Protein AF-A0A085V3U7-F1 (afdb_monomer_lite)

Foldseek 3Di:
DPVVVVVVVVVVVVVVVCVVPDDQDDDDPVLLVVLLVVQLVCLVVQHARPPDRHVVVLVVLLVVLLVVQCPDDQADVCLVVQLVVCVVVVVVVVNVVSSVSSNVDPDPVVVSSVSSSVSCNVCSVVSSSVVVVVVD

Radius of gyration: 23.43 Å; chains: 1; bounding box: 39×24×80 Å

Organism: Pseudomonas syringae (NCBI:txid317)

pLDDT: mean 88.87, std 10.78, range [48.28, 98.0]

Structure (mmCIF, N/CA/C/O backbone):
data_AF-A0A085V3U7-F1
#
_entry.id   AF-A0A085V3U7-F1
#
loop_
_atom_site.group_PDB
_atom_site.id
_atom_site.type_symbol
_atom_site.label_atom_id
_atom_site.label_alt_id
_atom_site.label_comp_id
_atom_site.label_asym_id
_atom_site.label_entity_id
_atom_site.label_seq_id
_atom_site.pdbx_PDB_ins_code
_atom_site.Cartn_x
_atom_site.Cartn_y
_atom_site.Cartn_z
_atom_site.occupancy
_atom_site.B_iso_or_equiv
_atom_site.auth_seq_id
_atom_site.auth_comp_id
_atom_site.auth_asym_id
_atom_site.auth_atom_id
_atom_site.pdbx_PDB_model_num
ATOM 1 N N . MET A 1 1 ? -6.082 1.809 -60.519 1.00 48.28 1 MET A N 1
ATOM 2 C CA . MET A 1 1 ? -6.281 1.651 -59.061 1.00 48.28 1 MET A CA 1
ATOM 3 C C . MET A 1 1 ? -5.239 0.678 -58.469 1.00 48.28 1 MET A C 1
ATOM 5 O O . MET A 1 1 ? -5.603 -0.206 -57.717 1.00 48.28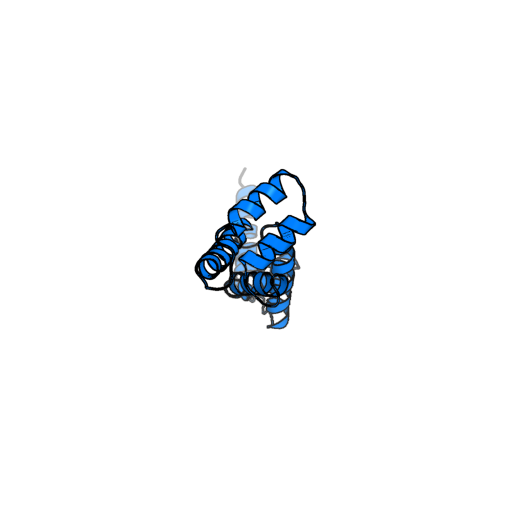 1 MET A O 1
ATOM 9 N N . ILE A 1 2 ? -3.946 0.809 -58.828 1.00 53.94 2 ILE A N 1
ATOM 10 C CA . ILE A 1 2 ? -2.864 -0.147 -58.455 1.00 53.94 2 ILE A CA 1
ATOM 11 C C . ILE A 1 2 ? -1.698 0.565 -57.725 1.00 53.94 2 ILE A C 1
ATOM 13 O O . ILE A 1 2 ? -0.886 -0.069 -57.065 1.00 53.94 2 ILE A O 1
ATOM 17 N N . ALA A 1 3 ? -1.634 1.902 -57.769 1.00 53.88 3 ALA A N 1
ATOM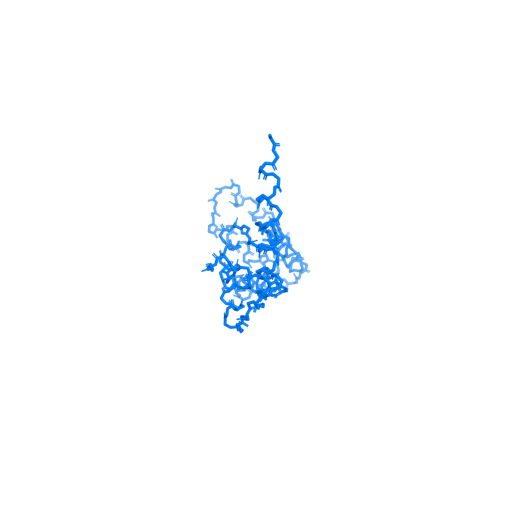 18 C CA . ALA A 1 3 ? -0.540 2.664 -57.163 1.00 53.88 3 ALA A CA 1
ATOM 19 C C . ALA A 1 3 ? -0.554 2.660 -55.617 1.00 53.88 3 ALA A C 1
ATOM 21 O O . ALA A 1 3 ? 0.514 2.700 -55.019 1.00 53.88 3 ALA A O 1
ATOM 22 N N . ASN A 1 4 ? -1.720 2.542 -54.964 1.00 56.16 4 ASN A N 1
ATOM 23 C CA . ASN A 1 4 ? -1.809 2.610 -53.494 1.00 56.16 4 ASN A CA 1
ATOM 24 C C . ASN A 1 4 ? -1.215 1.387 -52.773 1.00 56.16 4 ASN A C 1
ATOM 26 O O . ASN A 1 4 ? -0.616 1.556 -51.720 1.00 56.16 4 ASN A O 1
ATOM 30 N N . GLN A 1 5 ? -1.311 0.176 -53.336 1.00 55.00 5 GLN A N 1
ATOM 31 C CA . GLN A 1 5 ? -0.749 -1.029 -52.698 1.00 55.00 5 GLN A CA 1
ATOM 32 C C . GLN A 1 5 ? 0.783 -1.105 -52.793 1.00 55.00 5 GLN A C 1
ATOM 34 O O . GLN A 1 5 ? 1.422 -1.732 -51.955 1.00 55.00 5 GLN A O 1
ATOM 39 N N . VAL A 1 6 ? 1.388 -0.470 -53.806 1.00 56.28 6 VAL A N 1
ATOM 40 C CA . VAL A 1 6 ? 2.847 -0.502 -54.024 1.00 56.28 6 VAL A CA 1
ATOM 41 C C . VAL A 1 6 ? 3.585 0.499 -53.118 1.00 56.28 6 VAL A C 1
ATOM 43 O O . VAL A 1 6 ? 4.764 0.313 -52.830 1.00 56.28 6 VAL A O 1
ATOM 46 N N . TYR A 1 7 ? 2.916 1.555 -52.655 1.00 58.66 7 TYR A N 1
ATOM 47 C CA . TYR A 1 7 ? 3.490 2.478 -51.669 1.00 58.66 7 TYR A CA 1
ATOM 48 C C . TYR A 1 7 ? 3.435 1.907 -50.244 1.00 58.66 7 TYR A C 1
ATOM 50 O O . TYR A 1 7 ? 4.397 2.069 -49.500 1.00 58.66 7 TYR A O 1
ATOM 58 N N . ASP A 1 8 ? 2.374 1.164 -49.922 1.00 73.50 8 ASP A N 1
ATOM 59 C CA . ASP A 1 8 ? 2.110 0.591 -48.596 1.00 73.50 8 ASP A CA 1
ATOM 60 C C . ASP A 1 8 ? 3.158 -0.456 -48.158 1.00 73.50 8 ASP A C 1
ATOM 62 O O . ASP A 1 8 ? 3.702 -0.404 -47.056 1.00 73.50 8 ASP A O 1
ATOM 66 N N . TRP A 1 9 ? 3.568 -1.368 -49.050 1.00 69.12 9 TRP A N 1
ATOM 67 C CA . TRP A 1 9 ? 4.570 -2.378 -48.669 1.00 69.12 9 TRP A CA 1
ATOM 68 C C . TRP A 1 9 ? 5.961 -1.780 -48.421 1.00 69.12 9 TRP A C 1
ATOM 70 O O . TRP A 1 9 ? 6.690 -2.277 -47.564 1.00 69.12 9 TRP A O 1
ATOM 80 N N . LYS A 1 10 ? 6.346 -0.709 -49.133 1.00 79.00 10 LYS A N 1
ATOM 81 C CA . LYS A 1 10 ? 7.640 -0.042 -48.912 1.00 79.00 10 LYS A CA 1
ATOM 82 C C . LYS A 1 10 ? 7.671 0.667 -47.563 1.00 79.00 10 LYS A C 1
ATOM 84 O O . LYS A 1 10 ? 8.687 0.598 -46.879 1.00 79.00 10 LYS A O 1
ATOM 89 N N . THR A 1 11 ? 6.566 1.300 -47.170 1.00 78.38 11 THR A N 1
ATOM 90 C CA . THR A 1 11 ? 6.435 1.935 -45.854 1.00 78.38 11 THR A CA 1
ATOM 91 C C . THR A 1 11 ? 6.438 0.908 -44.727 1.00 78.38 11 THR A C 1
ATOM 93 O O . THR A 1 11 ? 7.174 1.086 -43.762 1.00 78.38 11 THR A O 1
ATOM 96 N N . LEU A 1 12 ? 5.717 -0.209 -44.881 1.00 78.88 12 LEU A N 1
ATOM 97 C CA . LEU A 1 12 ? 5.714 -1.298 -43.897 1.00 78.88 12 LEU A CA 1
ATOM 98 C C . LEU A 1 12 ? 7.095 -1.949 -43.751 1.00 78.88 12 LEU A C 1
ATOM 100 O O . LEU A 1 12 ? 7.541 -2.207 -42.640 1.00 78.88 12 LEU A O 1
ATOM 104 N N . THR A 1 13 ? 7.804 -2.165 -44.863 1.00 83.88 13 THR A N 1
ATOM 105 C CA . THR A 1 13 ? 9.149 -2.764 -44.836 1.00 83.88 13 THR A CA 1
ATOM 106 C C . THR A 1 13 ? 10.171 -1.827 -44.191 1.00 83.88 13 THR A C 1
ATOM 108 O O . THR A 1 13 ? 11.026 -2.289 -43.443 1.00 83.88 13 THR A O 1
ATOM 111 N N . SER A 1 14 ? 10.082 -0.515 -44.448 1.00 82.75 14 SER A N 1
ATOM 112 C CA . SER A 1 14 ? 10.954 0.481 -43.809 1.00 82.75 14 SER A CA 1
ATOM 113 C C . SER A 1 14 ? 10.708 0.554 -42.304 1.00 82.75 14 SER A C 1
ATOM 115 O O . SER A 1 14 ? 11.660 0.500 -41.536 1.00 82.75 14 SER A O 1
ATOM 117 N N . ALA A 1 15 ? 9.439 0.598 -41.881 1.00 79.62 15 ALA A N 1
ATOM 118 C CA . ALA A 1 15 ? 9.073 0.607 -40.467 1.00 79.62 15 ALA A CA 1
ATOM 119 C C . ALA A 1 15 ? 9.525 -0.676 -39.748 1.00 79.62 15 ALA A C 1
ATOM 121 O O . ALA A 1 15 ? 10.058 -0.607 -38.645 1.00 79.62 15 ALA A O 1
ATOM 122 N N . GLN A 1 16 ? 9.376 -1.840 -40.393 1.00 81.44 16 GLN A N 1
ATOM 123 C CA . GLN A 1 16 ? 9.862 -3.111 -39.854 1.00 81.44 16 GLN A CA 1
ATOM 124 C C . GLN A 1 16 ? 11.389 -3.120 -39.721 1.00 81.44 16 GLN A C 1
ATOM 126 O O . GLN A 1 16 ? 11.908 -3.505 -38.683 1.00 81.44 16 GLN A O 1
ATOM 131 N N . PHE A 1 17 ? 12.113 -2.655 -40.742 1.00 84.44 17 PHE A N 1
ATOM 132 C CA . PHE A 1 17 ? 13.573 -2.578 -40.708 1.00 84.44 17 PHE A CA 1
ATOM 133 C C . PHE A 1 17 ? 14.076 -1.612 -39.626 1.00 84.44 17 PHE A C 1
ATOM 135 O O . PHE A 1 17 ? 15.058 -1.904 -38.951 1.00 84.44 17 PHE A O 1
ATOM 142 N N . GLU A 1 18 ? 13.420 -0.468 -39.441 1.00 81.44 18 GLU A N 1
ATOM 143 C CA . GLU A 1 18 ? 13.749 0.474 -38.366 1.00 81.44 18 GLU A CA 1
ATOM 144 C C . GLU A 1 18 ? 13.487 -0.126 -36.982 1.00 81.44 18 GLU A C 1
ATOM 146 O O . GLU A 1 18 ? 14.317 0.032 -36.088 1.00 81.44 18 GLU A O 1
ATOM 151 N N . TYR A 1 19 ? 12.379 -0.853 -36.814 1.00 77.06 19 TYR A N 1
ATOM 152 C CA . TYR A 1 19 ? 12.062 -1.550 -35.569 1.00 77.06 19 TYR A CA 1
ATOM 153 C C . TYR A 1 19 ? 13.073 -2.666 -35.265 1.00 77.06 19 TYR A C 1
ATOM 155 O O . TYR A 1 19 ? 13.622 -2.713 -34.168 1.00 77.06 19 TYR A O 1
ATOM 163 N N . ASP A 1 20 ? 13.391 -3.508 -36.253 1.00 81.00 20 ASP A N 1
ATOM 164 C CA . ASP A 1 20 ? 14.322 -4.635 -36.111 1.00 81.00 20 ASP A CA 1
ATOM 165 C C . ASP A 1 20 ? 15.766 -4.185 -35.816 1.00 81.00 20 ASP A C 1
ATOM 167 O O . ASP A 1 20 ? 16.525 -4.918 -35.183 1.00 81.00 20 ASP A O 1
ATOM 171 N N . ASN A 1 21 ? 16.159 -2.985 -36.265 1.00 83.38 21 ASN A N 1
ATOM 172 C CA . ASN A 1 21 ? 17.490 -2.413 -36.023 1.00 83.38 21 ASN A CA 1
ATOM 173 C C . ASN A 1 21 ? 17.537 -1.428 -34.847 1.00 83.38 21 ASN A C 1
ATOM 175 O O . ASN A 1 21 ? 18.607 -0.879 -34.557 1.00 83.38 21 ASN A O 1
ATOM 179 N N . ARG A 1 22 ? 16.411 -1.174 -34.167 1.00 78.38 22 ARG A N 1
ATOM 180 C CA . ARG A 1 22 ? 16.399 -0.325 -32.974 1.00 78.38 22 ARG A CA 1
ATOM 181 C C . ARG A 1 22 ? 17.154 -1.049 -31.865 1.00 78.38 22 ARG A C 1
ATOM 183 O O . ARG A 1 22 ? 16.813 -2.166 -31.482 1.00 78.38 22 ARG A O 1
ATOM 190 N N . LEU A 1 23 ? 18.201 -0.412 -31.348 1.00 76.25 23 LEU A N 1
ATOM 191 C CA . LEU A 1 23 ? 18.893 -0.930 -30.174 1.00 76.25 23 LEU A CA 1
ATOM 192 C C . LEU A 1 23 ? 17.934 -0.883 -28.974 1.00 76.25 23 LEU A C 1
ATOM 194 O O . LEU A 1 23 ? 17.193 0.096 -28.840 1.00 76.25 23 LEU A O 1
ATOM 198 N N . PRO A 1 24 ? 17.935 -1.909 -28.105 1.00 73.75 24 PRO A N 1
ATOM 199 C CA . PRO A 1 24 ? 17.122 -1.884 -26.899 1.00 73.75 24 PRO A CA 1
ATOM 200 C C . PRO A 1 24 ? 17.516 -0.686 -26.036 1.00 73.75 24 PRO A C 1
ATOM 202 O O . PRO A 1 24 ? 18.703 -0.372 -25.902 1.00 73.75 24 PRO A O 1
ATOM 205 N N . VAL A 1 25 ? 16.519 -0.029 -25.442 1.00 77.56 25 VAL A N 1
ATOM 206 C CA . VAL A 1 25 ? 16.767 1.044 -24.480 1.00 77.56 25 VAL A CA 1
ATOM 207 C C . VAL A 1 25 ? 17.475 0.439 -23.269 1.00 77.56 25 VAL A C 1
ATOM 209 O O . VAL A 1 25 ? 16.979 -0.500 -22.644 1.00 77.56 25 VAL A O 1
ATOM 212 N N . VAL A 1 26 ? 18.665 0.956 -22.963 1.00 78.50 26 VAL A N 1
ATOM 213 C CA . VAL A 1 26 ? 19.428 0.572 -21.775 1.00 78.50 26 VAL A CA 1
ATOM 214 C C . VAL A 1 26 ? 19.127 1.593 -20.689 1.00 78.50 26 VAL A C 1
ATOM 216 O O . VAL A 1 26 ? 19.469 2.764 -20.821 1.00 78.50 26 VAL A O 1
ATOM 219 N N . ILE A 1 27 ? 18.482 1.126 -19.633 1.00 80.94 27 ILE A N 1
ATOM 220 C CA . ILE A 1 27 ? 18.214 1.870 -18.403 1.00 80.94 27 ILE A CA 1
ATOM 221 C C . ILE A 1 27 ? 19.229 1.474 -17.336 1.00 80.94 27 ILE A C 1
ATOM 223 O O . ILE A 1 27 ? 19.749 0.355 -17.346 1.00 80.94 27 ILE A O 1
ATOM 227 N N . ASP A 1 28 ? 19.516 2.408 -16.438 1.00 86.12 28 ASP A N 1
ATOM 228 C CA . ASP A 1 28 ? 20.344 2.174 -15.264 1.00 86.12 28 ASP A CA 1
ATOM 229 C C . ASP A 1 28 ? 19.486 1.878 -14.020 1.00 86.12 28 ASP A C 1
ATOM 231 O O . ASP A 1 28 ? 18.262 2.030 -14.021 1.00 86.12 28 ASP A O 1
ATOM 235 N N . ASP A 1 29 ? 20.145 1.485 -12.929 1.00 87.31 29 ASP A N 1
ATOM 236 C CA . ASP A 1 29 ? 19.492 1.226 -11.639 1.00 87.31 29 ASP A CA 1
ATOM 237 C C . ASP A 1 29 ? 18.795 2.474 -11.062 1.00 87.31 29 ASP A C 1
ATOM 239 O O . ASP A 1 29 ? 17.945 2.364 -10.177 1.00 87.31 29 ASP A O 1
ATOM 243 N N . THR A 1 30 ? 19.174 3.675 -11.509 1.00 90.44 30 THR A N 1
ATOM 244 C CA . THR A 1 30 ? 18.580 4.934 -11.044 1.00 90.44 30 THR A CA 1
ATOM 245 C C . THR A 1 30 ? 17.170 5.078 -11.601 1.00 90.44 30 THR A C 1
ATOM 247 O O . THR A 1 30 ? 16.244 5.329 -10.833 1.00 90.44 30 THR A O 1
ATOM 250 N N . ALA A 1 31 ? 16.992 4.823 -12.898 1.00 89.81 31 ALA A N 1
ATOM 251 C CA . ALA A 1 31 ? 15.689 4.841 -13.553 1.00 89.81 31 ALA A CA 1
ATOM 252 C C . ALA A 1 31 ? 14.724 3.800 -12.956 1.00 89.81 31 ALA A C 1
ATOM 254 O O . ALA A 1 31 ? 13.543 4.090 -12.767 1.00 89.81 31 ALA A O 1
ATOM 255 N N . GLU A 1 32 ? 15.220 2.609 -12.598 1.00 92.56 32 GLU A N 1
ATOM 256 C CA . GLU A 1 32 ? 14.409 1.588 -11.919 1.00 92.56 32 GLU A CA 1
ATOM 257 C C . GLU A 1 32 ? 13.917 2.070 -10.546 1.00 92.56 32 GLU A C 1
ATOM 259 O O . GLU A 1 32 ? 12.731 1.952 -10.231 1.00 92.56 32 GLU A O 1
ATOM 264 N N . ARG A 1 33 ? 14.803 2.670 -9.738 1.00 93.25 33 ARG A N 1
ATOM 265 C CA . ARG A 1 33 ? 14.438 3.218 -8.420 1.00 93.25 33 ARG A CA 1
ATOM 266 C C . ARG A 1 33 ? 13.463 4.383 -8.525 1.00 93.25 33 ARG A C 1
ATOM 268 O O . ARG A 1 33 ? 12.538 4.461 -7.721 1.00 93.25 33 ARG A O 1
ATOM 275 N N . GLU A 1 34 ? 13.660 5.277 -9.489 1.00 93.94 34 GLU A N 1
ATOM 276 C CA . GLU A 1 34 ? 12.748 6.398 -9.725 1.00 93.94 34 GLU A CA 1
ATOM 277 C C . GLU A 1 34 ? 11.363 5.910 -10.145 1.00 93.94 34 GLU A C 1
ATOM 279 O O . GLU A 1 34 ? 10.358 6.399 -9.627 1.00 93.94 34 GLU A O 1
ATOM 284 N N . TRP A 1 35 ? 11.291 4.901 -11.019 1.00 94.56 35 TRP A N 1
ATOM 285 C CA . TRP A 1 35 ? 10.018 4.296 -11.400 1.00 94.56 35 TRP A CA 1
ATOM 286 C C . TRP A 1 35 ? 9.290 3.698 -10.189 1.00 94.56 35 TRP A C 1
ATOM 288 O O . TRP A 1 35 ? 8.105 3.974 -9.995 1.00 94.56 35 TRP A O 1
ATOM 298 N N . VAL A 1 36 ? 9.996 2.950 -9.330 1.00 95.75 36 VAL A N 1
ATOM 299 C CA . VAL A 1 36 ? 9.412 2.394 -8.096 1.00 95.75 36 VAL A CA 1
ATOM 300 C C . VAL A 1 36 ? 8.941 3.507 -7.163 1.00 95.75 36 VAL A C 1
ATOM 302 O O . VAL A 1 36 ? 7.804 3.459 -6.704 1.00 95.75 36 VAL A O 1
ATOM 305 N N . ALA A 1 37 ? 9.760 4.531 -6.912 1.00 95.94 37 ALA A N 1
ATOM 306 C CA . ALA A 1 37 ? 9.396 5.641 -6.030 1.00 95.94 37 ALA A CA 1
ATOM 307 C C . ALA A 1 37 ? 8.134 6.374 -6.517 1.00 95.94 37 ALA A C 1
ATOM 309 O O . ALA A 1 37 ? 7.219 6.632 -5.734 1.00 95.94 37 ALA A O 1
ATOM 310 N N . ASN A 1 38 ? 8.041 6.637 -7.822 1.00 95.19 38 ASN A N 1
ATOM 311 C CA . ASN A 1 38 ? 6.856 7.243 -8.427 1.00 95.19 38 ASN A CA 1
ATOM 312 C C . ASN A 1 38 ? 5.632 6.317 -8.357 1.00 95.19 38 ASN A C 1
ATOM 314 O O . ASN A 1 38 ? 4.510 6.787 -8.169 1.00 95.19 38 ASN A O 1
ATOM 318 N N . GLY A 1 39 ? 5.824 5.006 -8.519 1.00 96.06 39 GLY A N 1
ATOM 319 C CA . GLY A 1 39 ? 4.763 4.011 -8.376 1.00 96.06 39 GLY A CA 1
ATOM 320 C C . GLY A 1 39 ? 4.223 3.925 -6.946 1.00 96.06 39 GLY A C 1
ATOM 321 O O . GLY A 1 39 ? 3.012 3.855 -6.755 1.00 96.06 39 GLY A O 1
ATOM 322 N N . VAL A 1 40 ? 5.097 3.996 -5.936 1.00 97.25 40 VAL A N 1
ATOM 323 C CA . VAL A 1 40 ? 4.700 4.015 -4.519 1.00 97.25 40 VAL A CA 1
ATOM 324 C C . VAL A 1 40 ? 3.779 5.200 -4.244 1.00 97.25 40 VAL A C 1
ATOM 326 O O . VAL A 1 40 ? 2.693 5.014 -3.700 1.00 97.25 40 VAL A O 1
ATOM 329 N N . GLU A 1 41 ? 4.163 6.406 -4.666 1.00 97.12 41 GLU A N 1
ATOM 330 C CA . GLU A 1 41 ? 3.342 7.601 -4.448 1.00 97.12 41 GLU A CA 1
ATOM 331 C C . GLU A 1 41 ? 1.988 7.517 -5.174 1.00 97.12 41 GLU A C 1
ATOM 333 O O . GLU A 1 41 ? 0.966 7.904 -4.609 1.00 97.12 41 GLU A O 1
ATOM 338 N N . GLN A 1 42 ? 1.938 6.936 -6.378 1.00 96.12 42 GLN A N 1
ATOM 339 C CA . GLN A 1 42 ? 0.675 6.676 -7.081 1.00 96.12 42 GLN A CA 1
ATOM 340 C C . GLN A 1 42 ? -0.247 5.736 -6.291 1.00 96.12 42 GLN A C 1
ATOM 342 O O . GLN A 1 42 ? -1.421 6.060 -6.093 1.00 96.12 42 GLN A O 1
ATOM 347 N N . LEU A 1 43 ? 0.276 4.617 -5.781 1.00 96.94 43 LEU A N 1
ATOM 348 C CA . LEU A 1 43 ? -0.508 3.663 -4.990 1.00 96.94 43 LEU A CA 1
ATOM 349 C C . LEU A 1 43 ? -1.016 4.288 -3.685 1.00 96.94 43 LEU A C 1
ATOM 351 O O . LEU A 1 43 ? -2.178 4.096 -3.324 1.00 96.94 43 LEU A O 1
ATOM 355 N N . LEU A 1 44 ? -0.191 5.090 -3.005 1.00 96.19 44 LEU A N 1
ATOM 356 C CA . LEU A 1 44 ? -0.603 5.821 -1.800 1.00 96.19 44 LEU A CA 1
ATOM 357 C C . LEU A 1 44 ? -1.707 6.853 -2.080 1.00 96.19 44 LEU A C 1
ATOM 359 O O . LEU A 1 44 ? -2.545 7.107 -1.215 1.00 96.19 44 LEU A O 1
ATOM 363 N N . MET A 1 45 ? -1.741 7.428 -3.285 1.00 95.81 45 MET A N 1
ATOM 364 C CA . MET A 1 45 ? -2.805 8.335 -3.733 1.00 95.81 45 MET A CA 1
ATOM 365 C C . MET A 1 45 ? -4.070 7.610 -4.219 1.00 95.81 45 MET A C 1
ATOM 367 O O . MET A 1 45 ? -5.063 8.271 -4.531 1.00 95.81 45 MET A O 1
ATOM 371 N N . GLY A 1 46 ? -4.067 6.276 -4.275 1.00 94.50 46 GLY A N 1
ATOM 372 C CA . GLY A 1 46 ? -5.202 5.492 -4.760 1.00 94.50 46 GLY A CA 1
ATOM 373 C C . GLY A 1 46 ? -5.251 5.315 -6.279 1.00 94.50 46 GLY A C 1
ATOM 374 O O . GLY A 1 46 ? -6.321 5.034 -6.817 1.00 94.50 46 GLY A O 1
ATOM 375 N N . ALA A 1 47 ? -4.133 5.525 -6.977 1.00 95.62 47 ALA A N 1
ATOM 376 C CA . ALA A 1 47 ? -4.028 5.364 -8.422 1.00 95.62 47 ALA A CA 1
ATOM 377 C C . ALA A 1 47 ? -3.404 4.013 -8.799 1.00 95.62 47 ALA A C 1
ATOM 379 O O . ALA A 1 47 ? -2.579 3.465 -8.068 1.00 95.62 47 ALA A O 1
ATOM 380 N N . ASP A 1 48 ? -3.785 3.496 -9.966 1.00 95.19 48 ASP A N 1
ATOM 381 C CA . ASP A 1 48 ? -3.105 2.359 -10.584 1.00 95.19 48 ASP A CA 1
ATOM 382 C C . ASP A 1 48 ? -1.743 2.796 -11.135 1.00 95.19 48 ASP A C 1
ATOM 384 O O . ASP A 1 48 ? -1.595 3.918 -11.620 1.00 95.19 48 ASP A O 1
ATOM 388 N N . VAL A 1 49 ? -0.768 1.887 -11.117 1.00 92.19 49 VAL A N 1
ATOM 389 C CA . VAL A 1 49 ? 0.539 2.101 -11.744 1.00 92.19 49 VAL A CA 1
ATOM 390 C C . VAL A 1 49 ? 0.533 1.472 -13.134 1.00 92.19 49 VAL A C 1
ATOM 392 O O . VAL A 1 49 ? 0.042 0.354 -13.347 1.00 92.19 49 VAL A O 1
ATOM 395 N N . GLU A 1 50 ? 1.102 2.186 -14.103 1.00 75.94 50 GLU A N 1
ATOM 396 C CA . GLU A 1 50 ? 1.306 1.664 -15.452 1.00 75.94 50 GLU A CA 1
ATOM 397 C C . GLU A 1 50 ? 2.030 0.306 -15.404 1.00 75.94 50 GLU A C 1
ATOM 399 O O . GLU A 1 50 ? 2.913 0.090 -14.580 1.00 75.94 50 GLU A O 1
ATOM 404 N N . ARG A 1 51 ? 1.656 -0.624 -16.297 1.00 71.69 51 ARG A N 1
ATOM 405 C CA . ARG A 1 51 ? 2.115 -2.037 -16.335 1.00 71.69 51 ARG A CA 1
ATOM 406 C C . ARG A 1 51 ? 1.435 -3.007 -15.354 1.00 71.69 51 ARG A C 1
ATOM 408 O O . ARG A 1 51 ? 1.896 -4.136 -15.206 1.00 71.69 51 ARG A O 1
ATOM 415 N N . GLY A 1 52 ? 0.262 -2.654 -14.825 1.00 69.88 52 GLY A N 1
ATOM 416 C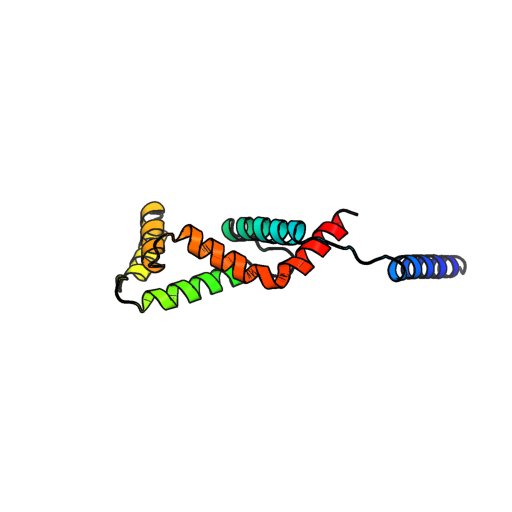 CA . GLY A 1 52 ? -0.712 -3.636 -14.320 1.00 69.88 52 GLY A CA 1
ATOM 417 C C . GLY A 1 52 ? -0.648 -3.923 -12.821 1.00 69.88 52 GLY A C 1
ATOM 418 O O . GLY A 1 52 ? -1.299 -4.862 -12.358 1.00 69.88 52 GLY A O 1
ATOM 419 N N . VAL A 1 53 ? 0.091 -3.113 -12.059 1.00 89.00 53 VAL A N 1
ATOM 420 C CA . VAL A 1 53 ? -0.048 -3.077 -10.601 1.00 89.00 53 VAL A CA 1
ATOM 421 C C . VAL A 1 53 ? -1.204 -2.141 -10.274 1.00 89.00 53 VAL A C 1
ATOM 423 O O . VAL A 1 53 ? -1.081 -0.922 -10.357 1.00 89.00 53 VAL A O 1
ATOM 426 N N . THR A 1 54 ? -2.354 -2.729 -9.958 1.00 94.31 54 THR A N 1
ATOM 427 C CA . THR A 1 54 ? -3.555 -1.972 -9.606 1.00 94.31 54 THR A CA 1
ATOM 428 C C . THR A 1 54 ? -3.556 -1.598 -8.132 1.00 94.31 54 THR A C 1
ATOM 430 O O . THR A 1 54 ? -3.011 -2.323 -7.293 1.00 94.31 54 THR A O 1
ATOM 433 N N . TYR A 1 55 ? -4.251 -0.511 -7.807 1.00 95.88 55 TYR A N 1
ATOM 434 C CA . TYR A 1 55 ? -4.514 -0.125 -6.427 1.00 95.88 55 TYR A CA 1
ATOM 435 C C . TYR A 1 55 ? -5.207 -1.251 -5.650 1.00 95.88 55 TYR A C 1
ATOM 437 O O . TYR A 1 55 ? -4.859 -1.518 -4.507 1.00 95.88 55 TYR A O 1
ATOM 445 N N . GLU A 1 56 ? -6.122 -1.983 -6.289 1.00 96.50 56 GLU A N 1
ATOM 446 C CA . GLU A 1 56 ? -6.794 -3.127 -5.663 1.00 96.50 56 GLU A CA 1
ATOM 447 C C . GLU A 1 56 ? -5.801 -4.219 -5.238 1.00 96.50 56 GLU A C 1
ATOM 449 O O . GLU A 1 56 ? -5.900 -4.767 -4.145 1.00 96.50 56 GLU A O 1
ATOM 454 N N . ARG A 1 57 ? -4.796 -4.525 -6.069 1.00 95.62 57 ARG A N 1
ATOM 455 C CA . ARG A 1 57 ? -3.774 -5.523 -5.724 1.00 95.62 57 ARG A CA 1
ATOM 456 C C . ARG A 1 57 ? -2.907 -5.057 -4.556 1.00 95.62 57 ARG A C 1
ATOM 458 O O . ARG A 1 57 ? -2.484 -5.876 -3.744 1.00 95.62 57 ARG A O 1
ATOM 465 N N . PHE A 1 58 ? -2.652 -3.757 -4.480 1.00 97.56 58 PHE A N 1
ATOM 466 C CA . PHE A 1 58 ? -1.974 -3.150 -3.345 1.00 97.56 58 PHE A CA 1
ATOM 467 C C . PHE A 1 58 ? -2.827 -3.200 -2.072 1.00 97.56 58 PHE A C 1
ATOM 469 O O . PHE A 1 58 ? -2.321 -3.617 -1.035 1.00 97.56 58 PHE A O 1
ATOM 476 N N . ALA A 1 59 ? -4.121 -2.881 -2.156 1.00 97.50 59 ALA A N 1
ATOM 477 C CA . ALA A 1 59 ? -5.052 -2.996 -1.037 1.00 97.50 59 ALA A CA 1
ATOM 478 C C . ALA A 1 59 ? -5.122 -4.435 -0.501 1.00 97.50 59 ALA A C 1
ATOM 480 O O . ALA A 1 59 ? -5.044 -4.626 0.706 1.00 97.50 59 ALA A O 1
ATOM 481 N N . VAL A 1 60 ? -5.148 -5.444 -1.383 1.00 97.69 60 VAL A N 1
ATOM 482 C CA . VAL A 1 60 ? -5.069 -6.862 -0.986 1.00 97.69 60 VAL A CA 1
ATOM 483 C C . VAL A 1 60 ? -3.771 -7.174 -0.234 1.00 97.69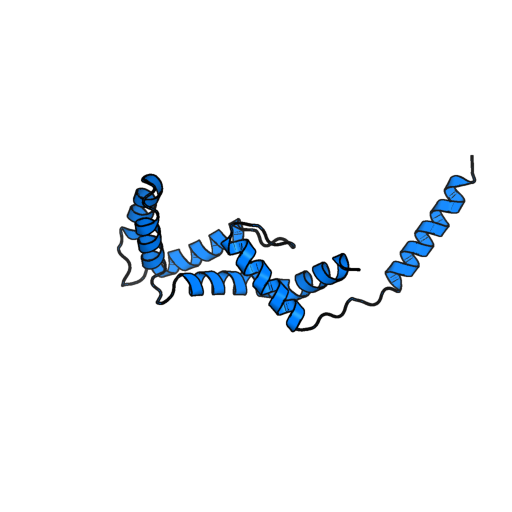 60 VAL A C 1
ATOM 485 O O . VAL A 1 60 ? -3.811 -7.852 0.784 1.00 97.69 60 VAL A O 1
ATOM 488 N N . ALA A 1 61 ? -2.621 -6.661 -0.682 1.00 97.25 61 ALA A N 1
ATOM 489 C CA . ALA A 1 61 ? -1.353 -6.887 0.017 1.00 97.25 61 ALA A CA 1
ATOM 490 C C . ALA A 1 61 ? -1.314 -6.214 1.405 1.00 97.25 61 ALA A C 1
ATOM 492 O O . ALA A 1 61 ? -0.738 -6.760 2.346 1.00 97.25 61 ALA A O 1
ATOM 493 N N . VAL A 1 62 ? -1.941 -5.041 1.544 1.00 97.12 62 VAL A N 1
ATOM 494 C CA . VAL A 1 62 ? -2.118 -4.369 2.841 1.00 97.12 62 VAL A CA 1
ATOM 495 C C . VAL A 1 62 ? -3.083 -5.150 3.736 1.00 97.12 62 VAL A C 1
ATOM 497 O O . VAL A 1 62 ? -2.817 -5.282 4.930 1.00 97.12 62 VAL A O 1
ATOM 500 N N . ASP A 1 63 ? -4.166 -5.692 3.177 1.00 96.25 63 ASP A N 1
ATOM 501 C CA . ASP A 1 63 ? -5.112 -6.552 3.890 1.00 96.25 63 ASP A CA 1
ATOM 502 C C . ASP A 1 63 ? -4.425 -7.818 4.410 1.00 96.25 63 ASP A C 1
ATOM 504 O O . ASP A 1 63 ? -4.580 -8.137 5.586 1.00 96.25 63 ASP A O 1
ATOM 508 N N . ASP A 1 64 ? -3.638 -8.503 3.577 1.00 96.31 64 ASP A N 1
ATOM 509 C CA . ASP A 1 64 ? -2.885 -9.699 3.970 1.00 96.31 64 ASP A CA 1
ATOM 510 C C . ASP A 1 64 ? -1.951 -9.386 5.149 1.00 96.31 64 ASP A C 1
ATOM 512 O O . ASP A 1 64 ? -2.001 -10.065 6.177 1.00 96.31 64 ASP A O 1
ATOM 516 N N . PHE A 1 65 ? -1.181 -8.296 5.054 1.00 95.50 65 PHE A N 1
ATOM 517 C CA . PHE A 1 65 ? -0.325 -7.837 6.148 1.00 95.50 65 PHE A CA 1
ATOM 518 C C . PHE A 1 65 ? -1.133 -7.522 7.414 1.00 95.50 65 PHE A C 1
ATOM 520 O O . PHE A 1 65 ? -0.804 -7.994 8.498 1.00 95.50 65 PHE A O 1
ATOM 527 N N . ALA A 1 66 ? -2.229 -6.767 7.306 1.00 94.81 66 ALA A N 1
ATOM 528 C CA . ALA A 1 66 ? -3.075 -6.459 8.455 1.00 94.81 66 ALA A CA 1
ATOM 529 C C . ALA A 1 66 ? -3.670 -7.732 9.083 1.00 94.81 66 ALA A C 1
ATOM 531 O O . ALA A 1 66 ? -3.698 -7.858 10.305 1.00 94.81 66 ALA A O 1
ATOM 532 N N . MET A 1 67 ? -4.124 -8.697 8.281 1.00 93.31 67 MET A N 1
ATOM 533 C CA . MET A 1 67 ? -4.696 -9.954 8.770 1.00 93.31 67 MET A CA 1
ATOM 534 C C . MET A 1 67 ? -3.685 -10.802 9.543 1.00 93.31 67 MET A C 1
ATOM 536 O O . MET A 1 67 ? -4.064 -11.400 10.552 1.00 93.31 67 MET A O 1
ATOM 540 N N . GLU A 1 68 ? -2.419 -10.826 9.121 1.00 92.81 68 GLU A N 1
ATOM 541 C CA . GLU A 1 68 ? -1.338 -11.475 9.874 1.00 92.81 68 GLU A CA 1
ATOM 542 C C . GLU A 1 68 ? -1.187 -10.861 11.275 1.00 92.81 68 GLU A C 1
ATOM 544 O O . GLU A 1 68 ? -1.076 -11.582 12.269 1.00 92.81 68 GLU A O 1
ATOM 549 N N . GLN A 1 69 ? -1.291 -9.535 11.369 1.00 93.00 69 GLN A N 1
ATOM 550 C CA . GLN A 1 69 ? -1.142 -8.787 12.618 1.00 93.00 69 GLN A CA 1
ATOM 551 C C . GLN A 1 69 ? -2.371 -8.885 13.533 1.00 93.00 69 GLN A C 1
ATOM 553 O O . GLN A 1 69 ? -2.235 -8.947 14.755 1.00 93.00 69 GLN A O 1
ATOM 558 N N . LEU A 1 70 ? -3.584 -8.949 12.971 1.00 90.44 70 LEU A N 1
ATOM 559 C CA . LEU A 1 70 ? -4.835 -9.078 13.732 1.00 90.44 70 LEU A CA 1
ATOM 560 C C . LEU A 1 70 ? -4.897 -10.360 14.586 1.00 90.44 70 LEU A C 1
ATOM 562 O O . LEU A 1 70 ? -5.684 -10.424 15.534 1.00 90.44 70 LEU A O 1
ATOM 566 N N . GLY A 1 71 ? -4.100 -11.379 14.249 1.00 83.62 71 GLY A N 1
ATOM 567 C CA . GLY A 1 71 ? -3.965 -12.613 15.024 1.00 83.62 71 GLY A CA 1
ATOM 568 C C . GLY A 1 71 ? -2.970 -12.537 16.189 1.00 83.62 71 GLY A C 1
ATOM 569 O O . GLY A 1 71 ? -2.916 -13.477 16.985 1.00 83.62 71 GLY A O 1
ATOM 570 N N . ASP A 1 72 ? -2.190 -11.459 16.298 1.00 86.69 72 ASP A N 1
ATOM 571 C CA . ASP A 1 72 ? -1.079 -11.335 17.243 1.00 86.69 72 ASP A CA 1
ATOM 572 C C . ASP A 1 72 ? -1.496 -10.763 18.614 1.00 86.69 72 ASP A C 1
ATOM 574 O O . ASP A 1 72 ? -2.498 -10.057 18.784 1.00 86.69 72 ASP A O 1
ATOM 578 N N . THR A 1 73 ? -0.700 -11.065 19.640 1.00 75.50 73 THR A N 1
ATOM 579 C CA . THR A 1 73 ? -0.863 -10.522 20.988 1.00 75.50 73 THR A CA 1
ATOM 580 C C . THR A 1 73 ? -0.448 -9.052 21.017 1.00 75.50 73 THR A C 1
ATOM 582 O O . THR A 1 73 ? 0.732 -8.727 20.998 1.00 75.50 73 THR A O 1
ATOM 585 N N . GLY A 1 74 ? -1.418 -8.144 21.096 1.00 82.75 74 GLY A N 1
ATOM 586 C CA . GLY A 1 74 ? -1.156 -6.698 21.126 1.00 82.75 74 GLY A CA 1
ATOM 587 C C . GLY A 1 74 ? -2.250 -5.881 20.457 1.00 82.75 74 GLY A C 1
ATOM 588 O O . GLY A 1 74 ? -2.463 -4.725 20.813 1.00 82.75 74 GLY A O 1
ATOM 589 N N . VAL A 1 75 ? -3.012 -6.518 19.570 1.00 91.56 75 VAL A N 1
ATOM 590 C CA . VAL A 1 75 ? -4.106 -5.884 18.846 1.00 91.56 75 VAL A CA 1
ATOM 591 C C . VAL A 1 75 ? -5.435 -6.105 19.566 1.00 91.56 75 VAL A C 1
ATOM 593 O O . VAL A 1 75 ? -5.751 -7.208 20.017 1.00 91.56 75 VAL A O 1
ATOM 596 N N . SER A 1 76 ? -6.253 -5.055 19.694 1.00 92.31 76 SER A N 1
ATOM 597 C CA . SER A 1 76 ? -7.595 -5.208 20.256 1.00 92.31 76 SER A CA 1
ATOM 598 C C . SER A 1 76 ? -8.451 -6.131 19.376 1.00 92.31 76 SER A C 1
ATOM 600 O O . SER A 1 76 ? -8.577 -5.874 18.178 1.00 92.31 76 SER A O 1
ATOM 602 N N . PRO A 1 77 ? -9.205 -7.091 19.951 1.00 91.94 77 PRO A N 1
ATOM 603 C CA . PRO A 1 77 ? -10.094 -7.974 19.182 1.00 91.94 77 PRO A CA 1
ATOM 604 C C . PRO A 1 77 ? -11.242 -7.223 18.484 1.00 91.94 77 PRO A C 1
ATOM 606 O O . PRO A 1 77 ? -11.977 -7.786 17.679 1.00 91.94 77 PRO A O 1
ATOM 609 N N . SER A 1 78 ? -11.430 -5.945 18.819 1.00 95.00 78 SER A N 1
ATOM 610 C CA . SER A 1 78 ? -12.458 -5.074 18.251 1.00 95.00 78 SER A CA 1
ATOM 611 C C . SER A 1 78 ? -11.914 -4.051 17.254 1.00 95.00 78 SER A C 1
ATOM 613 O O . SER A 1 78 ? -12.700 -3.238 16.764 1.00 95.00 78 SER A O 1
ATOM 615 N N . VAL A 1 79 ? -10.601 -4.036 16.979 1.00 96.06 79 VAL A N 1
ATOM 616 C CA . VAL A 1 79 ? -9.952 -2.963 16.206 1.00 96.06 79 VAL A CA 1
ATOM 617 C C . VAL A 1 79 ? -10.595 -2.782 14.830 1.00 96.06 79 VAL A C 1
ATOM 619 O O . VAL A 1 79 ? -10.959 -1.663 14.473 1.00 96.06 79 VAL A O 1
ATOM 622 N N . LEU A 1 80 ? -10.886 -3.882 14.128 1.00 94.88 80 LEU A N 1
ATOM 623 C CA . LEU A 1 80 ? -11.532 -3.855 12.817 1.00 94.88 80 LEU A CA 1
ATOM 624 C C . LEU A 1 80 ? -12.964 -3.303 12.898 1.00 94.88 80 LEU A C 1
ATOM 626 O O . LEU A 1 80 ? -13.366 -2.448 12.110 1.00 94.88 80 LEU A O 1
ATOM 630 N N . GLY A 1 81 ? -13.735 -3.738 13.898 1.00 96.50 81 GLY A N 1
ATOM 631 C CA . GLY A 1 81 ? -15.086 -3.226 14.131 1.00 96.50 81 GLY A CA 1
ATOM 632 C C . GLY A 1 81 ? -15.092 -1.728 14.450 1.00 96.50 81 GLY A C 1
ATOM 633 O O . GLY A 1 81 ? -15.928 -0.986 13.930 1.00 96.50 81 GLY A O 1
ATOM 634 N N . ARG A 1 82 ? -14.136 -1.258 15.264 1.00 97.00 82 ARG A N 1
ATOM 635 C CA . ARG A 1 82 ? -13.960 0.172 15.556 1.00 97.00 82 ARG A CA 1
ATOM 636 C C . ARG A 1 82 ? -13.587 0.950 14.305 1.00 97.00 82 ARG A C 1
ATOM 638 O O . ARG A 1 82 ? -14.233 1.958 14.042 1.00 97.00 82 ARG A O 1
ATOM 645 N N . LEU A 1 83 ? -12.623 0.470 13.524 1.00 96.69 83 LEU A N 1
ATOM 646 C CA . LEU A 1 83 ? -12.209 1.095 12.269 1.00 96.69 83 LEU A CA 1
ATOM 647 C C . LEU A 1 83 ? -13.415 1.336 11.346 1.00 96.69 83 LEU A C 1
ATOM 649 O O . LEU A 1 83 ? -13.653 2.468 10.924 1.00 96.69 83 LEU A O 1
ATOM 653 N N . ILE A 1 84 ? -14.243 0.308 11.126 1.00 97.19 84 ILE A N 1
ATOM 654 C CA . ILE A 1 84 ? -15.457 0.405 10.300 1.00 97.19 84 ILE A CA 1
ATOM 655 C C . ILE A 1 84 ? -16.425 1.459 10.859 1.00 97.19 84 ILE A C 1
ATOM 657 O O . ILE A 1 84 ? -16.917 2.316 10.122 1.00 97.19 84 ILE A O 1
ATOM 661 N N . LEU A 1 85 ? -16.709 1.433 12.164 1.00 97.94 85 LEU A N 1
ATOM 662 C CA . LEU A 1 85 ? -17.646 2.373 12.789 1.00 97.94 85 LEU A CA 1
ATOM 663 C C . LEU A 1 85 ? -17.141 3.825 12.754 1.00 97.94 85 LEU A C 1
ATOM 665 O O . LEU A 1 85 ? -17.939 4.740 12.535 1.00 97.94 85 LEU A O 1
ATOM 669 N N . LEU A 1 86 ? -15.837 4.037 12.947 1.00 98.00 86 LEU A N 1
ATOM 670 C CA . LEU A 1 86 ? -15.189 5.350 12.901 1.00 98.00 86 LEU A CA 1
ATOM 671 C C . LEU A 1 86 ? -15.203 5.919 11.478 1.00 98.00 86 LEU A C 1
ATOM 673 O O . LEU A 1 86 ? -15.641 7.057 11.279 1.00 98.00 86 LEU A O 1
ATOM 677 N N . ALA A 1 87 ? -14.857 5.104 10.477 1.00 96.25 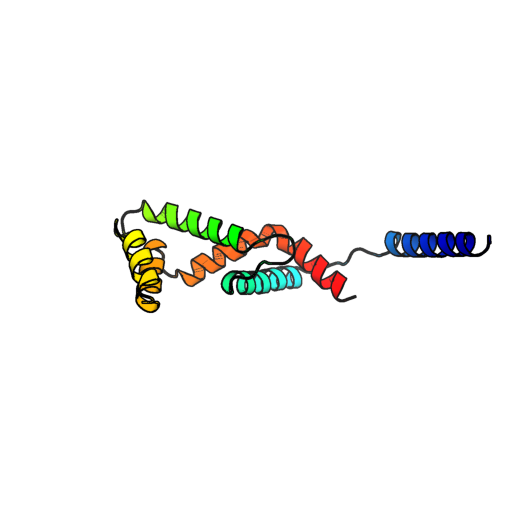87 ALA A N 1
ATOM 678 C CA . ALA A 1 87 ? -14.929 5.481 9.068 1.00 96.25 87 ALA A CA 1
ATOM 679 C C . ALA A 1 87 ? -16.361 5.868 8.653 1.00 96.25 87 ALA A C 1
ATOM 681 O O . ALA A 1 87 ? -16.583 6.920 8.049 1.00 96.25 87 ALA A O 1
ATOM 682 N N . ARG A 1 88 ? -17.376 5.090 9.063 1.00 97.69 88 ARG A N 1
ATOM 683 C CA . ARG A 1 88 ? -18.797 5.385 8.781 1.00 97.69 88 ARG A CA 1
ATOM 684 C C . ARG A 1 88 ? -19.292 6.689 9.404 1.00 97.69 88 ARG A C 1
ATOM 686 O O . ARG A 1 88 ? -20.213 7.300 8.862 1.00 97.69 88 ARG A O 1
ATOM 693 N N . ARG A 1 89 ? -18.700 7.114 10.521 1.00 96.81 89 ARG A N 1
ATOM 694 C CA . ARG A 1 89 ? -18.996 8.390 11.194 1.00 96.81 89 ARG A CA 1
ATOM 695 C C . ARG A 1 89 ? -18.129 9.549 10.695 1.00 96.81 89 ARG A C 1
ATOM 697 O O . ARG A 1 89 ? -18.308 10.662 11.176 1.00 96.81 89 ARG A O 1
ATOM 704 N N . LYS A 1 90 ? -17.238 9.307 9.725 1.00 96.31 90 LYS A N 1
ATOM 705 C CA . LYS A 1 90 ? -16.272 10.279 9.185 1.00 96.31 90 LYS A CA 1
ATOM 706 C C . LYS A 1 90 ? -15.293 10.819 10.238 1.00 96.31 90 LYS A C 1
ATOM 708 O O . LYS A 1 90 ? -14.790 11.930 10.101 1.00 96.31 90 LYS A O 1
ATOM 713 N N . ALA A 1 91 ? -15.012 10.031 11.276 1.00 96.31 91 ALA A N 1
ATOM 714 C CA . ALA A 1 91 ? -13.999 10.342 12.281 1.00 96.31 91 ALA A CA 1
ATOM 715 C C . ALA A 1 91 ? -12.618 9.910 11.759 1.00 96.31 91 ALA A C 1
ATOM 717 O O . ALA A 1 91 ? -12.104 8.859 12.131 1.00 96.31 91 ALA A O 1
ATOM 718 N N . THR A 1 92 ? -12.055 10.680 10.824 1.00 94.56 92 THR A N 1
ATOM 719 C CA . THR A 1 92 ? -10.864 10.284 10.048 1.00 94.56 92 THR A CA 1
ATOM 720 C C . THR A 1 92 ? -9.612 10.100 10.902 1.00 94.56 92 THR A C 1
ATOM 722 O O . THR A 1 92 ? -8.892 9.131 10.696 1.00 94.56 92 THR A O 1
ATOM 725 N N . ALA A 1 93 ? -9.375 10.971 11.888 1.00 95.56 93 ALA A N 1
ATOM 726 C CA . ALA A 1 93 ? -8.224 10.857 12.788 1.00 95.56 93 ALA A CA 1
ATOM 727 C C . ALA A 1 93 ? -8.294 9.592 13.662 1.00 95.56 93 ALA A C 1
ATOM 729 O O . ALA A 1 93 ? -7.320 8.850 13.770 1.00 95.56 93 ALA A O 1
ATOM 730 N N . ASP A 1 94 ? -9.467 9.304 14.229 1.00 96.31 94 ASP A N 1
ATOM 731 C CA . ASP A 1 94 ? -9.673 8.106 15.045 1.00 96.31 94 ASP A CA 1
ATOM 732 C C . ASP A 1 94 ? -9.603 6.832 14.192 1.00 96.31 94 ASP A C 1
ATOM 734 O O . ASP A 1 94 ? -9.058 5.818 14.626 1.00 96.31 94 ASP A O 1
ATOM 738 N N . ALA A 1 95 ? -10.138 6.876 12.966 1.00 96.25 95 ALA A N 1
ATOM 739 C CA . ALA A 1 95 ? -10.028 5.776 12.015 1.00 96.25 95 ALA A CA 1
ATOM 740 C C . ALA A 1 95 ? -8.562 5.506 11.645 1.00 96.25 95 ALA A C 1
ATOM 742 O O . ALA A 1 95 ? -8.152 4.351 11.648 1.00 96.25 95 ALA A O 1
ATOM 743 N N . ALA A 1 96 ? -7.759 6.549 11.411 1.00 94.56 96 ALA A N 1
ATOM 744 C CA . ALA A 1 96 ? -6.324 6.409 11.167 1.00 94.56 96 ALA A CA 1
ATOM 745 C C . ALA A 1 96 ? -5.599 5.785 12.373 1.00 94.56 96 ALA A C 1
ATOM 747 O O . ALA A 1 96 ? -4.793 4.876 12.203 1.00 94.56 96 ALA A O 1
ATOM 748 N N . SER A 1 97 ? -5.943 6.193 13.600 1.00 94.56 97 SER A N 1
ATOM 749 C CA . SER A 1 97 ? -5.388 5.577 14.812 1.00 94.56 97 SER A CA 1
ATOM 750 C C . SER A 1 97 ? -5.764 4.096 14.943 1.00 94.56 97 SER A C 1
ATOM 752 O O . SER A 1 97 ? -4.910 3.286 15.296 1.00 94.56 97 SER A O 1
ATOM 754 N N . ALA A 1 98 ? -7.011 3.725 14.635 1.00 95.62 98 ALA A N 1
ATOM 755 C CA . ALA A 1 98 ? -7.447 2.328 14.641 1.00 95.62 98 ALA A CA 1
ATOM 756 C C . ALA A 1 98 ? -6.779 1.500 13.528 1.00 95.62 98 ALA A C 1
ATOM 758 O O . ALA A 1 98 ? -6.475 0.332 13.745 1.00 95.62 98 ALA A O 1
ATOM 759 N N . ALA A 1 99 ? -6.527 2.094 12.359 1.00 95.25 99 ALA A N 1
ATOM 760 C CA . ALA A 1 99 ? -5.774 1.451 11.286 1.00 95.25 99 ALA A CA 1
ATOM 761 C C . ALA A 1 99 ? -4.313 1.205 11.699 1.00 95.25 99 ALA A C 1
ATOM 763 O O . ALA A 1 99 ? -3.817 0.096 11.537 1.00 95.25 99 ALA A O 1
ATOM 764 N N . GLY A 1 100 ? -3.656 2.191 12.319 1.00 94.88 100 GLY A N 1
ATOM 765 C CA . GLY A 1 100 ? -2.302 2.022 12.855 1.00 94.88 100 GLY A CA 1
ATOM 766 C C . GLY A 1 100 ? -2.215 0.929 13.926 1.00 94.88 100 GLY A C 1
ATOM 767 O O . GLY A 1 100 ? -1.283 0.131 13.917 1.00 94.88 100 GLY A O 1
ATOM 768 N N . GLU A 1 101 ? -3.218 0.832 14.806 1.00 94.62 101 GLU A N 1
ATOM 769 C CA . GLU A 1 101 ? -3.321 -0.267 15.776 1.00 94.62 101 GLU A CA 1
ATOM 770 C C . GLU A 1 101 ? -3.476 -1.634 15.087 1.00 94.62 101 GLU A C 1
ATOM 772 O O . GLU A 1 101 ? -2.851 -2.600 15.515 1.00 94.62 101 GLU A O 1
ATOM 777 N N . ALA A 1 102 ? -4.274 -1.722 14.016 1.00 95.00 102 ALA A N 1
ATOM 778 C CA . ALA A 1 102 ? -4.477 -2.967 13.272 1.00 95.00 102 ALA A CA 1
ATOM 779 C C . ALA A 1 102 ? -3.199 -3.463 12.577 1.00 95.00 102 ALA A C 1
ATOM 781 O O . ALA A 1 102 ? -3.001 -4.668 12.467 1.00 95.00 102 ALA A O 1
ATOM 782 N N . LEU A 1 103 ? -2.328 -2.545 12.150 1.00 94.75 103 LEU A N 1
ATOM 783 C CA . LEU A 1 103 ? -1.034 -2.859 11.537 1.00 94.75 103 LEU A CA 1
ATOM 784 C C . LEU A 1 103 ? 0.024 -3.277 12.575 1.00 94.75 103 LEU A C 1
ATOM 786 O O . LEU A 1 103 ? 1.009 -3.920 12.223 1.00 94.75 103 LEU A O 1
ATOM 790 N N . ASN A 1 104 ? -0.187 -2.951 13.858 1.00 94.31 104 ASN A N 1
ATOM 791 C CA . ASN A 1 104 ? 0.630 -3.401 14.992 1.00 94.31 104 ASN A CA 1
ATOM 792 C C . ASN A 1 104 ? 2.148 -3.251 14.767 1.00 94.31 104 ASN A C 1
ATOM 794 O O . ASN A 1 104 ? 2.936 -4.150 15.058 1.00 94.31 104 ASN A O 1
ATOM 798 N N . CYS A 1 105 ? 2.566 -2.120 14.204 1.00 91.81 105 CYS A N 1
ATOM 799 C CA . CYS A 1 105 ? 3.961 -1.839 13.885 1.00 91.81 105 CYS A CA 1
ATOM 800 C C . CYS A 1 105 ? 4.374 -0.450 14.381 1.00 91.81 105 CYS A C 1
ATOM 802 O O . CYS A 1 105 ? 3.534 0.403 14.665 1.00 91.81 105 CYS A O 1
ATOM 804 N N . ALA A 1 106 ? 5.686 -0.221 14.495 1.00 90.81 106 ALA A N 1
ATOM 805 C CA . ALA A 1 106 ? 6.223 1.042 15.006 1.00 90.81 106 ALA A CA 1
ATOM 806 C C . ALA A 1 106 ? 5.912 2.235 14.085 1.00 90.81 106 ALA A C 1
ATOM 808 O O . ALA A 1 106 ? 5.644 3.327 14.582 1.00 90.81 106 ALA A O 1
ATOM 809 N N . ASP A 1 107 ? 5.936 2.011 12.769 1.00 95.12 107 ASP A N 1
ATOM 810 C CA . ASP A 1 107 ? 5.641 3.020 11.753 1.00 95.12 107 ASP A CA 1
ATOM 811 C C . ASP A 1 107 ? 4.712 2.426 10.676 1.00 95.12 107 ASP A C 1
ATOM 813 O O . ASP A 1 107 ? 5.177 1.737 9.763 1.00 95.12 107 ASP A O 1
ATOM 817 N N . PRO A 1 108 ? 3.388 2.624 10.814 1.00 94.19 108 PRO A N 1
ATOM 818 C CA . PRO A 1 108 ? 2.402 2.135 9.853 1.00 94.19 108 PRO A CA 1
ATOM 819 C C . PRO A 1 108 ? 2.578 2.683 8.436 1.00 94.19 108 PRO A C 1
ATOM 821 O O . PRO A 1 108 ? 2.375 1.948 7.471 1.00 94.19 108 PRO A O 1
ATOM 824 N N . ASP A 1 109 ? 2.969 3.951 8.301 1.00 94.88 109 ASP A N 1
ATOM 825 C CA . ASP A 1 109 ? 3.107 4.595 6.994 1.00 94.88 109 ASP A CA 1
ATOM 826 C C . ASP A 1 109 ? 4.307 4.022 6.235 1.00 94.88 109 ASP A C 1
ATOM 828 O O . ASP A 1 109 ? 4.231 3.774 5.029 1.00 94.88 109 ASP A O 1
ATOM 832 N N . GLU A 1 110 ? 5.411 3.774 6.941 1.00 96.00 110 GLU A N 1
ATOM 833 C CA . GLU A 1 110 ? 6.582 3.115 6.367 1.00 96.00 110 GLU A CA 1
ATOM 834 C C . GLU A 1 110 ? 6.303 1.645 6.023 1.00 96.00 110 GLU A C 1
ATOM 836 O O . GLU A 1 110 ? 6.699 1.184 4.954 1.00 96.00 110 GLU A O 1
ATOM 841 N N . ALA A 1 111 ? 5.565 0.912 6.864 1.00 96.12 111 ALA A N 1
ATOM 842 C CA . ALA A 1 111 ? 5.181 -0.469 6.560 1.00 96.12 111 ALA A CA 1
ATOM 843 C C . ALA A 1 111 ? 4.360 -0.558 5.260 1.00 96.12 111 ALA A C 1
ATOM 845 O O . ALA A 1 111 ? 4.659 -1.367 4.380 1.00 96.12 111 ALA A O 1
ATOM 846 N N . ILE A 1 112 ? 3.374 0.329 5.090 1.00 97.19 112 ILE A N 1
ATOM 847 C CA . ILE A 1 112 ? 2.565 0.419 3.866 1.00 97.19 112 ILE A CA 1
ATOM 848 C C . ILE A 1 112 ? 3.441 0.765 2.649 1.00 97.19 112 ILE A C 1
ATOM 850 O O . ILE A 1 112 ? 3.278 0.168 1.581 1.00 97.19 112 ILE A O 1
ATOM 854 N N . ARG A 1 113 ? 4.402 1.689 2.796 1.00 97.75 113 ARG A N 1
ATOM 855 C CA . ARG A 1 113 ? 5.366 2.012 1.729 1.00 97.75 113 ARG A CA 1
ATOM 856 C C . ARG A 1 113 ? 6.213 0.811 1.332 1.00 97.75 113 ARG A C 1
ATOM 858 O O . ARG A 1 113 ? 6.386 0.566 0.141 1.00 97.75 113 ARG A O 1
ATOM 865 N N . GLN A 1 114 ? 6.703 0.039 2.295 1.00 97.62 114 GLN A N 1
ATOM 866 C CA . GLN A 1 114 ? 7.503 -1.156 2.021 1.00 97.62 114 GLN A CA 1
ATOM 867 C C . GLN A 1 114 ? 6.700 -2.237 1.294 1.00 97.62 114 GLN A C 1
ATOM 869 O O . GLN A 1 114 ? 7.227 -2.866 0.378 1.00 97.62 114 GLN A O 1
ATOM 874 N N . ILE A 1 115 ? 5.415 -2.405 1.626 1.00 97.69 115 ILE A N 1
ATOM 875 C CA . ILE A 1 115 ? 4.507 -3.291 0.880 1.00 97.69 115 ILE A CA 1
ATOM 876 C C . ILE A 1 115 ? 4.381 -2.826 -0.577 1.00 97.69 115 ILE A C 1
ATOM 878 O O . ILE A 1 115 ? 4.482 -3.642 -1.495 1.00 97.69 115 ILE A O 1
ATOM 882 N N . ALA A 1 116 ? 4.214 -1.520 -0.809 1.00 97.25 116 ALA A N 1
ATOM 883 C CA . ALA A 1 116 ? 4.154 -0.962 -2.160 1.00 97.25 116 ALA A CA 1
ATOM 884 C C . ALA A 1 116 ? 5.462 -1.197 -2.937 1.00 97.25 116 ALA A C 1
ATOM 886 O O . ALA A 1 116 ? 5.417 -1.632 -4.087 1.00 97.25 116 ALA A O 1
ATOM 887 N N . VAL A 1 117 ? 6.622 -0.973 -2.307 1.00 97.06 117 VAL A N 1
ATOM 888 C CA . VAL A 1 117 ? 7.940 -1.251 -2.905 1.00 97.06 117 VAL A CA 1
ATOM 889 C C . VAL A 1 117 ? 8.053 -2.724 -3.293 1.00 97.06 117 VAL A C 1
ATOM 891 O O . VAL A 1 117 ? 8.324 -3.021 -4.454 1.00 97.06 117 VAL A O 1
ATOM 894 N N . ALA A 1 118 ? 7.767 -3.644 -2.370 1.00 96.44 118 ALA A N 1
ATOM 895 C CA . ALA A 1 118 ? 7.850 -5.083 -2.622 1.00 96.44 118 ALA A CA 1
ATOM 896 C C . ALA A 1 118 ? 6.916 -5.539 -3.757 1.00 96.44 118 ALA A C 1
ATOM 898 O O . ALA A 1 118 ? 7.249 -6.445 -4.523 1.00 96.44 118 ALA A O 1
ATOM 899 N N . LEU A 1 119 ? 5.753 -4.898 -3.895 1.00 95.81 119 LEU A N 1
ATOM 900 C CA . LEU A 1 119 ? 4.811 -5.172 -4.977 1.00 95.81 119 LEU A CA 1
ATOM 901 C C . LEU A 1 119 ? 5.315 -4.673 -6.344 1.00 95.81 119 LEU A C 1
ATOM 903 O O . LEU A 1 119 ? 5.016 -5.293 -7.367 1.00 95.81 119 LEU A O 1
ATOM 907 N N . LEU A 1 120 ? 6.064 -3.567 -6.367 1.00 95.50 120 LEU A N 1
ATOM 908 C CA . LEU A 1 120 ? 6.542 -2.894 -7.579 1.00 95.50 120 LEU A CA 1
ATOM 909 C C . LEU A 1 120 ? 7.911 -3.386 -8.060 1.00 95.50 120 LEU A C 1
ATOM 911 O O . LEU A 1 120 ? 8.150 -3.402 -9.266 1.00 95.50 120 LEU A O 1
ATOM 915 N N . GLU A 1 121 ? 8.792 -3.816 -7.155 1.00 94.06 121 GLU A N 1
ATOM 916 C CA . GLU A 1 121 ? 10.149 -4.289 -7.466 1.00 94.06 121 GLU A CA 1
ATOM 917 C C . GLU A 1 121 ? 10.218 -5.280 -8.645 1.00 94.06 121 GLU A C 1
ATOM 919 O O . GLU A 1 121 ? 11.049 -5.075 -9.535 1.00 94.06 121 GLU A O 1
ATOM 924 N N . PRO A 1 122 ? 9.333 -6.295 -8.759 1.00 93.56 122 PRO A N 1
ATOM 925 C CA . PRO A 1 122 ? 9.364 -7.232 -9.885 1.00 93.56 122 PRO A CA 1
ATOM 926 C C . PRO A 1 122 ? 9.139 -6.584 -11.260 1.00 93.56 122 PRO A C 1
ATOM 928 O O . PRO A 1 122 ? 9.466 -7.183 -12.286 1.00 93.56 122 PRO A O 1
ATOM 931 N N . PHE A 1 123 ? 8.569 -5.378 -11.297 1.00 92.88 123 PHE A N 1
ATOM 932 C CA . PHE A 1 123 ? 8.219 -4.646 -12.512 1.00 92.88 123 PHE A CA 1
ATOM 933 C C . PHE A 1 123 ? 9.158 -3.472 -12.802 1.00 92.88 123 PHE A C 1
ATOM 935 O O . PHE A 1 123 ? 9.081 -2.920 -13.899 1.00 92.88 123 PHE A O 1
ATOM 942 N N . ALA A 1 124 ? 10.066 -3.128 -11.881 1.00 92.19 124 ALA A N 1
ATOM 943 C CA . ALA A 1 124 ? 10.883 -1.913 -11.929 1.00 92.19 124 ALA A CA 1
ATOM 944 C C . ALA A 1 124 ? 11.606 -1.720 -13.267 1.00 92.19 124 ALA A C 1
ATOM 946 O O . ALA A 1 124 ? 11.444 -0.697 -13.932 1.00 92.19 124 ALA A O 1
ATOM 947 N N . LYS A 1 125 ? 12.314 -2.756 -13.721 1.00 90.88 125 LYS A N 1
ATOM 948 C CA . LYS A 1 125 ? 13.009 -2.753 -15.009 1.00 90.88 125 LYS A CA 1
ATOM 949 C C . LYS A 1 125 ? 12.070 -2.526 -16.192 1.00 90.88 125 LYS A C 1
ATOM 951 O O . LYS A 1 125 ? 12.326 -1.686 -17.046 1.00 90.88 125 LYS A O 1
ATOM 956 N N . ALA A 1 126 ? 10.980 -3.286 -16.268 1.00 89.25 126 ALA A N 1
ATOM 957 C CA . ALA A 1 126 ? 10.046 -3.192 -17.390 1.00 89.25 126 ALA A CA 1
ATOM 958 C C . ALA A 1 126 ? 9.315 -1.840 -17.412 1.00 89.25 126 ALA A C 1
ATOM 960 O O . ALA A 1 126 ? 9.079 -1.282 -18.483 1.00 89.25 126 ALA A O 1
ATOM 961 N N . GLY A 1 127 ? 8.986 -1.314 -16.234 1.00 88.69 127 GLY A N 1
ATOM 962 C CA . GLY A 1 127 ? 8.397 0.004 -16.059 1.00 88.69 127 GLY A CA 1
ATOM 963 C C . GLY A 1 127 ? 9.339 1.126 -16.484 1.00 88.69 127 GLY A C 1
ATOM 964 O O . GLY A 1 127 ? 8.951 1.982 -17.275 1.00 88.69 127 GLY A O 1
ATOM 965 N N . ALA A 1 128 ? 10.597 1.078 -16.050 1.00 90.19 128 ALA A N 1
ATOM 966 C CA . ALA A 1 128 ? 11.603 2.063 -16.429 1.00 90.19 128 ALA A CA 1
ATOM 967 C C . ALA A 1 128 ? 11.896 2.058 -17.942 1.00 90.19 128 ALA A C 1
ATOM 969 O O . ALA A 1 128 ? 12.043 3.130 -18.529 1.00 90.19 128 ALA A O 1
ATOM 970 N N . VAL A 1 129 ? 11.913 0.887 -18.602 1.00 89.75 129 VAL A N 1
ATOM 971 C CA . VAL A 1 129 ? 12.072 0.821 -20.069 1.00 89.75 129 VAL A CA 1
ATOM 972 C C . VAL A 1 129 ? 10.906 1.525 -20.747 1.00 89.75 129 VAL A C 1
ATOM 974 O O . VAL A 1 129 ? 11.134 2.328 -21.641 1.00 89.75 129 VAL A O 1
ATOM 977 N N . ALA A 1 130 ? 9.676 1.257 -20.305 1.00 86.62 130 ALA A N 1
ATOM 978 C CA . ALA A 1 130 ? 8.477 1.838 -20.898 1.00 86.62 130 ALA A CA 1
ATOM 979 C C . ALA A 1 130 ? 8.490 3.370 -20.845 1.00 86.62 130 ALA A C 1
ATOM 981 O O . ALA A 1 130 ? 8.286 4.021 -21.863 1.00 86.62 130 ALA A O 1
ATOM 982 N N . VAL A 1 131 ? 8.811 3.936 -19.679 1.00 86.06 131 VAL A N 1
ATOM 983 C CA . VAL A 1 131 ? 8.909 5.393 -19.507 1.00 86.06 131 VAL A CA 1
ATOM 984 C C . VAL A 1 131 ? 9.984 5.984 -20.419 1.00 86.06 131 VAL A C 1
ATOM 986 O O . VAL A 1 131 ? 9.781 7.035 -21.022 1.00 86.06 131 VAL A O 1
ATOM 989 N N . ALA A 1 132 ? 11.126 5.306 -20.549 1.00 85.94 132 ALA A N 1
ATOM 990 C CA . ALA A 1 132 ? 12.190 5.752 -21.436 1.00 85.94 132 ALA A CA 1
ATOM 991 C C . ALA A 1 132 ? 11.815 5.619 -22.924 1.00 85.94 132 ALA A C 1
ATOM 993 O O . ALA A 1 132 ? 12.242 6.441 -23.729 1.00 85.94 132 ALA A O 1
ATOM 994 N N . GLU A 1 133 ? 11.016 4.617 -23.298 1.00 86.00 133 GLU A N 1
ATOM 995 C CA . GLU A 1 133 ? 10.497 4.443 -24.658 1.00 86.00 133 GLU A CA 1
ATOM 996 C C . GLU A 1 133 ? 9.468 5.511 -25.038 1.00 86.00 133 GLU A C 1
ATOM 998 O O . GLU A 1 133 ? 9.516 5.992 -26.167 1.00 86.00 133 GLU A O 1
ATOM 1003 N N . ASP A 1 134 ? 8.588 5.904 -24.115 1.00 84.25 134 ASP A N 1
ATOM 1004 C CA . ASP A 1 134 ? 7.575 6.946 -24.339 1.00 84.25 134 ASP A CA 1
ATOM 1005 C C . ASP A 1 134 ? 8.180 8.361 -24.414 1.00 84.25 134 ASP A C 1
ATOM 1007 O O . ASP A 1 134 ? 7.554 9.288 -24.931 1.00 84.25 134 ASP A O 1
ATOM 1011 N N . ALA A 1 135 ? 9.405 8.538 -23.910 1.00 79.12 135 ALA A N 1
ATOM 1012 C CA . ALA A 1 135 ? 10.141 9.799 -23.954 1.00 79.12 135 ALA A CA 1
ATOM 1013 C C . ALA A 1 135 ? 10.945 10.024 -25.257 1.00 79.12 135 ALA A C 1
ATOM 1015 O O . ALA A 1 135 ? 11.561 11.087 -25.400 1.00 79.12 135 ALA A O 1
ATOM 1016 N N . LEU A 1 136 ? 10.972 9.048 -26.178 1.00 74.19 136 LEU A N 1
ATOM 1017 C CA . LEU A 1 136 ? 11.681 9.091 -27.473 1.00 74.19 136 LEU A CA 1
ATOM 1018 C C . LEU A 1 136 ? 10.788 9.587 -28.618 1.00 74.19 136 LEU A C 1
ATOM 1020 O O . LEU A 1 136 ? 11.307 10.381 -29.438 1.00 74.19 136 LEU A O 1
#

Secondary structure (DSSP, 8-state):
--HHHHHHHHHHHHHHHHHHTPPPP---HHHHHHHHHHHHHHHHTTPPBTTTB-HHHHHHHHHHHHHHHHTSTTS-TTHHHHHHHHHHTT-HHHHHHHHHHHHTSS-HHHHHHHHHHHHHGGGHHHHHHHHHHHT-

Sequence (136 aa):
MIANQVYDWKTLTSAQFEYDNRLPVVIDDTAEREWVANGVEQLLMGADVERGVTYERFAVAVDDFAMEQLGDTGVSPSVLGRLILLARRKATADAASAAGEALNCADPDEAIRQIAVALLEPFA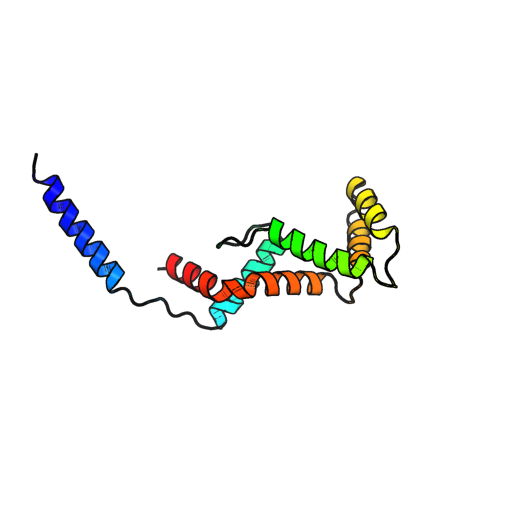KAGAVAVAEDAL